Protein AF-A0AAW4JVN7-F1 (afdb_monomer_lite)

Radius of gyration: 22.91 Å; chains: 1; bounding box: 55×54×52 Å

Foldseek 3Di:
DDDDDDPPPPDDDDVPVVVVVVVCVVCDVVQDDDPVQVCQQVCCVVPNDEDPQWGWAADPDVRRHHGIDTDHDDPVSVDPVVVVVVQVVVCVVVVDDDPDDDPDD

Secondary structure (DSSP, 8-state):
--------------TTHHHHHHHHHHHHHHHSPPHHHHHHHHHHHHHS---TT-EEEEEETTTTEEEEEEEPPPTTTT-HHHHHHHHHHHHHHH----S------

Organism: NCBI:txid479978

Structure (mmCIF, N/CA/C/O backbone):
data_AF-A0AAW4JVN7-F1
#
_entry.id   AF-A0AAW4JVN7-F1
#
loop_
_atom_site.group_PDB
_atom_site.id
_atom_site.type_symbol
_atom_site.label_atom_id
_atom_site.label_alt_id
_atom_site.label_comp_id
_atom_site.label_asym_id
_atom_site.label_entity_id
_atom_site.label_seq_id
_atom_site.pdbx_PDB_ins_code
_atom_site.Cartn_x
_atom_site.Cartn_y
_atom_site.Cartn_z
_atom_site.occupancy
_atom_site.B_iso_or_equiv
_atom_site.auth_seq_id
_atom_site.auth_comp_id
_atom_site.auth_asym_id
_atom_site.auth_atom_id
_atom_site.pdbx_PDB_model_num
ATOM 1 N N . MET A 1 1 ? 14.314 40.860 36.698 1.00 42.78 1 MET A N 1
ATOM 2 C CA . MET A 1 1 ? 15.490 40.631 35.830 1.00 42.78 1 MET A CA 1
ATOM 3 C C . MET A 1 1 ? 16.010 39.225 36.070 1.00 42.78 1 MET A C 1
ATOM 5 O O . MET A 1 1 ? 16.514 38.970 37.152 1.00 42.78 1 MET A O 1
ATOM 9 N N . ASN A 1 2 ? 15.834 38.320 35.102 1.00 39.25 2 ASN A N 1
ATOM 10 C CA . ASN A 1 2 ? 16.585 37.064 35.010 1.00 39.25 2 ASN A CA 1
ATOM 11 C C . ASN A 1 2 ? 16.501 36.541 33.555 1.00 39.25 2 ASN A C 1
ATOM 13 O O . ASN A 1 2 ? 15.399 36.217 33.112 1.00 39.25 2 ASN A O 1
ATOM 17 N N . PRO A 1 3 ? 17.593 36.529 32.769 1.00 49.44 3 PRO A N 1
ATOM 18 C CA . PRO A 1 3 ? 17.584 36.024 31.400 1.00 49.44 3 PRO A CA 1
ATOM 19 C C . PRO A 1 3 ? 18.053 34.563 31.373 1.00 49.44 3 PRO A C 1
ATOM 21 O O . PRO A 1 3 ? 19.244 34.274 31.461 1.00 49.44 3 PRO A O 1
ATOM 24 N N . SER A 1 4 ? 17.130 33.612 31.244 1.00 50.56 4 SER A N 1
ATOM 25 C CA . SER A 1 4 ? 17.475 32.209 30.980 1.00 50.56 4 SER A CA 1
ATOM 26 C C . SER A 1 4 ? 16.344 31.492 30.263 1.00 50.56 4 SER A C 1
ATOM 28 O O . SER A 1 4 ? 15.517 30.874 30.908 1.00 50.56 4 SER A O 1
ATOM 30 N N . THR A 1 5 ? 16.342 31.579 28.930 1.00 53.78 5 THR A N 1
ATOM 31 C CA . THR A 1 5 ? 15.935 30.510 27.992 1.00 53.78 5 THR A CA 1
ATOM 32 C C . THR A 1 5 ? 16.235 30.970 26.562 1.00 53.78 5 THR A C 1
ATOM 34 O O . THR A 1 5 ? 15.341 31.312 25.796 1.00 53.78 5 THR A O 1
ATOM 37 N N . ALA A 1 6 ? 17.511 30.990 26.180 1.00 44.22 6 ALA A N 1
ATOM 38 C CA . ALA A 1 6 ? 17.918 31.085 24.778 1.00 44.22 6 ALA A CA 1
ATOM 39 C C . ALA A 1 6 ? 18.701 29.819 24.415 1.00 44.22 6 ALA A C 1
ATOM 41 O O . ALA A 1 6 ? 19.922 29.829 24.282 1.00 44.22 6 ALA A O 1
ATOM 42 N N . ARG A 1 7 ? 17.996 28.688 24.283 1.00 49.41 7 ARG A N 1
ATOM 43 C CA . ARG A 1 7 ? 18.560 27.473 23.681 1.00 49.41 7 ARG A CA 1
ATOM 44 C C . ARG A 1 7 ? 18.499 27.619 22.160 1.00 49.41 7 ARG A C 1
ATOM 46 O O . ARG A 1 7 ? 17.686 26.994 21.492 1.00 49.41 7 ARG A O 1
ATOM 53 N N . ALA A 1 8 ? 19.368 28.462 21.612 1.00 51.88 8 ALA A N 1
ATOM 54 C CA . ALA A 1 8 ? 19.678 28.436 20.191 1.00 51.88 8 ALA A CA 1
ATOM 55 C C . ALA A 1 8 ? 20.610 27.241 19.938 1.00 51.88 8 ALA A C 1
ATOM 57 O O . ALA A 1 8 ? 21.831 27.354 20.042 1.00 51.88 8 ALA A O 1
ATOM 58 N N . SER A 1 9 ? 20.033 26.071 19.654 1.00 50.59 9 SER A N 1
ATOM 59 C CA . SER A 1 9 ? 20.793 24.941 19.119 1.00 50.59 9 SER A CA 1
ATOM 60 C C . SER A 1 9 ? 21.171 25.283 17.677 1.00 50.59 9 SER A C 1
ATOM 62 O O . SER A 1 9 ? 20.400 25.065 16.747 1.00 50.59 9 SER A O 1
ATOM 64 N N . ARG A 1 10 ? 22.338 25.910 17.491 1.00 46.81 10 ARG A N 1
ATOM 65 C CA . ARG A 1 10 ? 22.940 26.053 16.164 1.00 46.81 10 ARG A CA 1
ATOM 66 C C . ARG A 1 10 ? 23.434 24.676 15.743 1.00 46.81 10 ARG A C 1
ATOM 68 O O . ARG A 1 10 ? 24.393 24.139 16.292 1.00 46.81 10 ARG A O 1
ATOM 75 N N . SER A 1 11 ? 22.702 24.105 14.802 1.00 59.16 11 SER A N 1
ATOM 76 C CA . SER A 1 11 ? 22.998 22.882 14.078 1.00 59.16 11 SER A CA 1
ATOM 77 C C . SER A 1 11 ? 24.429 22.879 13.538 1.00 59.16 11 SER A C 1
ATOM 79 O O . SER A 1 11 ? 24.889 23.831 12.912 1.00 59.16 11 SER A O 1
ATOM 81 N N . SER A 1 12 ? 25.117 21.774 13.811 1.00 55.00 12 SER A N 1
ATOM 82 C CA . SER A 1 12 ? 26.493 21.497 13.409 1.00 55.00 12 SER A CA 1
ATOM 83 C C . SER A 1 12 ? 26.683 21.494 11.887 1.00 55.00 12 SER A C 1
ATOM 85 O O . SER A 1 12 ? 25.946 20.832 11.156 1.00 55.00 12 SER A O 1
ATOM 87 N N . CYS A 1 13 ? 27.734 22.163 11.409 1.00 46.12 13 CYS A N 1
ATOM 88 C CA . CYS A 1 13 ? 28.314 21.882 10.099 1.00 46.12 13 CYS A CA 1
ATOM 89 C C . CYS A 1 13 ? 29.011 20.513 10.163 1.00 46.12 13 CYS A C 1
ATOM 91 O O . CYS A 1 13 ? 30.037 20.371 10.824 1.00 46.12 13 CYS A O 1
ATOM 93 N N . ARG A 1 14 ? 28.460 19.498 9.486 1.00 58.62 14 ARG A N 1
ATOM 94 C CA . ARG A 1 14 ? 29.132 18.209 9.243 1.00 58.62 14 ARG A CA 1
ATOM 95 C C . ARG A 1 14 ? 29.627 18.173 7.788 1.00 58.62 14 ARG A C 1
ATOM 97 O O . ARG A 1 14 ? 28.807 17.943 6.902 1.00 58.62 14 ARG A O 1
ATOM 104 N N . PRO A 1 15 ? 30.932 18.365 7.517 1.00 58.25 15 PRO A N 1
ATOM 105 C CA . PRO A 1 15 ? 31.476 18.424 6.153 1.00 58.25 15 PRO A CA 1
ATOM 106 C C . PRO A 1 15 ? 31.398 17.099 5.367 1.00 58.25 15 PRO A C 1
ATOM 108 O O . PRO A 1 15 ? 31.598 17.100 4.159 1.00 58.25 15 PRO A O 1
ATOM 111 N N . GLY A 1 16 ? 31.059 15.976 6.012 1.00 59.09 16 GLY A N 1
ATOM 112 C CA . GLY A 1 16 ? 30.999 14.654 5.370 1.00 59.09 16 GLY A CA 1
ATOM 113 C C . GLY A 1 16 ? 29.719 14.328 4.586 1.00 59.09 16 GLY A C 1
ATOM 114 O O . GLY A 1 16 ? 29.680 13.300 3.920 1.00 59.09 16 GLY A O 1
ATOM 115 N N . LYS A 1 17 ? 28.667 15.158 4.652 1.00 61.81 17 LYS A N 1
ATOM 116 C CA . LYS A 1 17 ? 27.376 14.859 3.996 1.00 61.81 17 LYS A CA 1
ATOM 117 C C . LYS A 1 17 ? 27.308 15.324 2.543 1.00 61.81 17 LYS A C 1
ATOM 119 O O . LYS A 1 17 ? 26.668 14.659 1.751 1.00 61.81 17 LYS A O 1
ATOM 124 N N . TYR A 1 18 ? 28.053 16.360 2.161 1.00 68.06 18 TYR A N 1
ATOM 125 C CA . TYR A 1 18 ? 27.983 16.934 0.811 1.00 68.06 18 TYR A CA 1
ATOM 126 C C . TYR A 1 18 ? 28.399 15.964 -0.301 1.00 68.06 18 TYR A C 1
ATOM 128 O O . TYR A 1 18 ? 27.826 15.995 -1.383 1.00 68.06 18 TYR A O 1
ATOM 136 N N . LEU A 1 19 ? 29.371 15.084 -0.041 1.00 71.19 19 LEU A N 1
ATOM 137 C CA . LEU A 1 19 ? 29.789 14.067 -1.009 1.00 71.19 19 LEU A CA 1
ATOM 138 C C . LEU A 1 19 ? 28.732 12.965 -1.164 1.00 71.19 19 LEU A C 1
ATOM 140 O O . LEU A 1 19 ? 28.455 12.529 -2.278 1.00 71.19 19 LEU A O 1
ATOM 144 N N . LEU A 1 20 ? 28.120 12.543 -0.055 1.00 76.38 20 LEU A N 1
ATOM 145 C CA . LEU A 1 20 ? 27.006 11.594 -0.068 1.00 76.38 20 LEU A CA 1
ATOM 146 C C . LEU A 1 20 ? 25.765 12.210 -0.729 1.00 76.38 20 LEU A C 1
ATOM 148 O O . LEU A 1 20 ? 25.116 11.544 -1.527 1.00 76.38 20 LEU A O 1
ATOM 152 N N . ASP A 1 21 ? 25.490 13.488 -0.466 1.00 72.12 21 ASP A N 1
ATOM 153 C CA . ASP A 1 21 ? 24.396 14.251 -1.071 1.00 72.12 21 ASP A CA 1
ATOM 154 C C . ASP A 1 21 ? 24.625 14.434 -2.582 1.00 72.12 21 ASP A C 1
ATOM 156 O O . ASP A 1 21 ? 23.693 14.277 -3.366 1.00 72.12 21 ASP A O 1
ATOM 160 N N . ALA A 1 22 ? 25.863 14.684 -3.023 1.00 72.56 22 ALA A N 1
ATOM 161 C CA . ALA A 1 22 ? 26.215 14.778 -4.442 1.00 72.56 22 ALA A CA 1
ATOM 162 C C . ALA A 1 22 ? 26.106 13.424 -5.166 1.00 72.56 22 ALA A C 1
ATOM 164 O O . ALA A 1 22 ? 25.588 13.357 -6.282 1.00 72.56 22 ALA A O 1
ATOM 165 N N . LEU A 1 23 ? 26.541 12.334 -4.524 1.00 73.31 23 LEU A N 1
ATOM 166 C CA . LEU A 1 23 ? 26.363 10.974 -5.042 1.00 73.31 23 LEU A CA 1
ATOM 167 C C . LEU A 1 23 ? 24.879 10.602 -5.140 1.00 73.31 23 LEU A C 1
ATOM 169 O O . LEU A 1 23 ? 24.448 10.062 -6.158 1.00 73.31 23 LEU A O 1
ATOM 173 N N . ALA A 1 24 ? 24.084 10.937 -4.122 1.00 66.69 24 ALA A N 1
ATOM 174 C CA . ALA A 1 24 ? 22.640 10.737 -4.134 1.00 66.69 24 ALA A CA 1
ATOM 175 C C . ALA A 1 24 ? 21.964 11.571 -5.234 1.00 66.69 24 ALA A C 1
ATOM 177 O O . ALA A 1 24 ? 21.141 11.044 -5.983 1.00 66.69 24 ALA A O 1
ATOM 178 N N . ALA A 1 25 ? 22.347 12.840 -5.395 1.00 65.81 25 ALA A N 1
ATOM 179 C CA . ALA A 1 25 ? 21.812 13.725 -6.427 1.00 65.81 25 ALA A CA 1
ATOM 180 C C . ALA A 1 25 ? 22.097 13.210 -7.846 1.00 65.81 25 ALA A C 1
ATOM 182 O O . ALA A 1 25 ? 21.232 13.307 -8.712 1.00 65.81 25 ALA A O 1
ATOM 183 N N . PHE A 1 26 ? 23.265 12.603 -8.077 1.00 67.31 26 PHE A N 1
ATOM 184 C CA . PHE A 1 26 ? 23.602 12.001 -9.369 1.00 67.31 26 PHE A CA 1
ATOM 185 C C . PHE A 1 26 ? 22.911 10.645 -9.595 1.00 67.31 26 PHE A C 1
ATOM 187 O O . PHE A 1 26 ? 22.520 10.317 -10.714 1.00 67.31 26 PHE A O 1
ATOM 194 N N . ALA A 1 27 ? 22.703 9.863 -8.532 1.00 62.72 27 ALA A N 1
ATOM 195 C CA . ALA A 1 27 ? 21.996 8.586 -8.603 1.00 62.72 27 ALA A CA 1
ATOM 196 C C . ALA A 1 27 ? 20.473 8.748 -8.776 1.00 62.72 27 ALA A C 1
ATOM 198 O O . ALA A 1 27 ? 19.831 7.886 -9.372 1.00 62.72 27 ALA A O 1
ATOM 199 N N . THR A 1 28 ? 19.895 9.852 -8.293 1.00 63.44 28 THR A N 1
ATOM 200 C CA . THR A 1 28 ? 18.445 10.113 -8.297 1.00 63.44 28 THR A CA 1
ATOM 201 C C . THR A 1 28 ? 17.819 10.110 -9.694 1.00 63.44 28 THR A C 1
ATOM 203 O O . THR A 1 28 ? 16.884 9.350 -9.878 1.00 63.44 28 THR A O 1
ATOM 206 N N . PRO A 1 29 ? 18.287 10.859 -10.709 1.00 61.12 29 PRO A N 1
ATOM 207 C CA . PRO A 1 29 ? 17.664 10.848 -12.040 1.00 61.12 29 PRO A CA 1
ATOM 208 C C . PRO A 1 29 ? 17.849 9.523 -12.786 1.00 61.12 29 PRO A C 1
ATOM 210 O O . PRO A 1 29 ? 17.092 9.215 -13.701 1.00 61.12 29 PRO A O 1
ATOM 213 N N . VAL A 1 30 ? 18.846 8.723 -12.400 1.00 61.47 30 VAL A N 1
ATOM 214 C CA . VAL A 1 30 ? 18.960 7.354 -12.893 1.00 61.47 30 VAL A CA 1
ATOM 215 C C . VAL A 1 30 ? 17.894 6.510 -12.197 1.00 61.47 30 VAL A C 1
ATOM 217 O O . VAL A 1 30 ? 17.076 5.897 -12.863 1.00 61.47 30 VAL A O 1
ATOM 220 N N . LEU A 1 31 ? 17.840 6.484 -10.870 1.00 58.22 31 LEU A N 1
ATOM 221 C CA . LEU A 1 31 ? 16.978 5.569 -10.114 1.00 58.22 31 LEU A CA 1
ATOM 222 C C . LEU A 1 31 ? 15.491 5.963 -10.080 1.00 58.22 31 LEU A C 1
ATOM 224 O O . LEU A 1 31 ? 14.643 5.076 -10.019 1.00 58.22 31 LEU A O 1
ATOM 228 N N . ALA A 1 32 ? 15.179 7.255 -10.123 1.00 63.00 32 ALA A N 1
ATOM 229 C CA . ALA A 1 32 ? 13.833 7.799 -10.018 1.00 63.00 32 ALA A CA 1
ATOM 230 C C . ALA A 1 32 ? 13.141 7.850 -11.382 1.00 63.00 32 ALA A C 1
ATOM 232 O O . ALA A 1 32 ? 13.741 8.177 -12.406 1.00 63.00 32 ALA A O 1
ATOM 233 N N . HIS A 1 33 ? 11.845 7.551 -11.382 1.00 65.12 33 HIS A N 1
ATOM 234 C CA . HIS A 1 33 ? 10.991 7.784 -12.539 1.00 65.12 33 HIS A CA 1
ATOM 235 C C . HIS A 1 33 ? 10.718 9.285 -12.679 1.00 65.12 33 HIS A C 1
ATOM 237 O O . HIS A 1 33 ? 10.558 9.983 -11.676 1.00 65.12 33 HIS A O 1
ATOM 243 N N . GLY A 1 34 ? 10.616 9.778 -13.916 1.00 73.81 34 GLY A N 1
ATOM 244 C CA . GLY A 1 34 ? 9.964 11.065 -14.170 1.00 73.81 34 GLY A CA 1
ATOM 245 C C . GLY A 1 34 ? 8.509 11.048 -13.671 1.00 73.81 34 GLY A C 1
ATOM 246 O O . GLY A 1 34 ? 7.967 9.966 -13.410 1.00 73.81 34 GLY A O 1
ATOM 247 N N . PRO A 1 35 ? 7.858 12.214 -13.533 1.00 74.62 35 PRO A N 1
ATOM 248 C CA . PRO A 1 35 ? 6.495 12.305 -13.008 1.00 74.62 35 PRO A CA 1
ATOM 249 C C . PRO A 1 35 ? 5.501 11.409 -13.764 1.00 74.62 35 PRO A C 1
ATOM 251 O O . PRO A 1 35 ? 4.641 10.790 -13.142 1.00 74.62 35 PRO A O 1
ATOM 254 N N . GLU A 1 36 ? 5.667 11.247 -15.077 1.00 78.31 36 GLU A N 1
ATOM 255 C CA . GLU A 1 36 ? 4.843 10.364 -15.903 1.00 78.31 36 GLU A CA 1
ATOM 256 C C . GLU A 1 36 ? 5.041 8.894 -15.518 1.00 78.31 36 GLU A C 1
ATOM 258 O O . GLU A 1 36 ? 4.069 8.177 -15.299 1.00 78.31 36 GLU A O 1
ATOM 263 N N . GLY A 1 37 ? 6.293 8.446 -15.374 1.00 79.06 37 GLY A N 1
ATOM 264 C CA . GLY A 1 37 ? 6.611 7.068 -14.991 1.00 79.06 37 GLY A CA 1
ATOM 265 C C . GLY A 1 37 ? 6.173 6.730 -13.563 1.00 79.06 37 GLY A C 1
ATOM 266 O O . GLY A 1 37 ? 5.709 5.620 -13.311 1.00 79.06 37 GLY A O 1
ATOM 267 N N . GLY A 1 38 ? 6.254 7.700 -12.646 1.00 80.25 38 GLY A N 1
ATOM 268 C CA . GLY A 1 38 ? 5.767 7.560 -11.273 1.00 80.25 38 GLY A CA 1
ATOM 269 C C . GLY A 1 38 ? 4.239 7.498 -11.165 1.00 80.25 38 GLY A C 1
ATOM 270 O O . GLY A 1 38 ? 3.724 6.872 -10.242 1.00 80.25 38 GLY A O 1
ATOM 271 N N . ALA A 1 39 ? 3.509 8.097 -12.110 1.00 87.94 39 ALA A N 1
ATOM 272 C CA . ALA A 1 39 ? 2.046 8.087 -12.124 1.00 87.94 39 ALA A CA 1
ATOM 273 C C . ALA A 1 39 ? 1.441 6.779 -12.668 1.00 87.94 39 ALA A C 1
ATOM 275 O O . ALA A 1 39 ? 0.290 6.465 -12.358 1.00 87.94 39 ALA A O 1
ATOM 276 N N . LEU A 1 40 ? 2.192 6.001 -13.460 1.00 89.88 40 LEU A N 1
ATOM 277 C CA . LEU A 1 40 ? 1.672 4.798 -14.125 1.00 89.88 40 LEU A CA 1
ATOM 278 C C . LEU A 1 40 ? 1.093 3.742 -13.164 1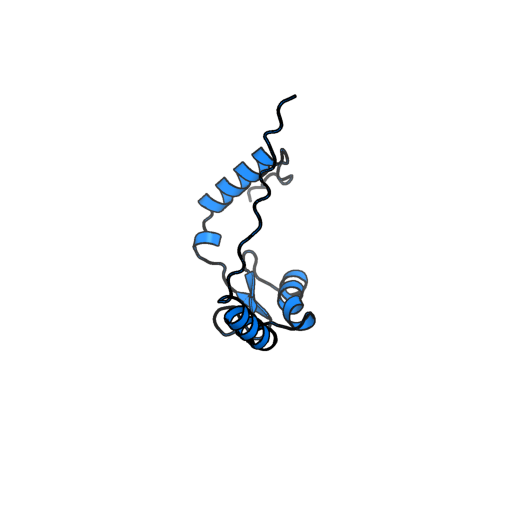.00 89.88 40 LEU A C 1
ATOM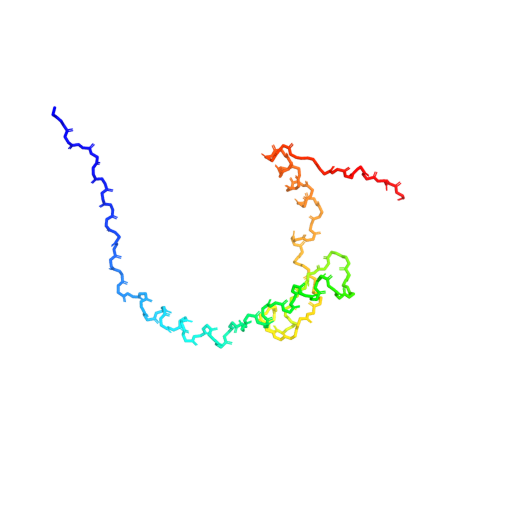 280 O O . LEU A 1 40 ? 0.004 3.250 -13.458 1.00 89.88 40 LEU A O 1
ATOM 284 N N . PRO A 1 41 ? 1.729 3.384 -12.027 1.00 88.69 41 PRO A N 1
ATOM 285 C CA . PRO A 1 41 ? 1.149 2.415 -11.093 1.00 88.69 41 PRO A CA 1
ATOM 286 C C . PRO A 1 41 ? -0.178 2.886 -10.492 1.00 88.69 41 PRO A C 1
ATOM 288 O O . PRO A 1 41 ? -1.109 2.095 -10.372 1.00 88.69 41 PRO A O 1
ATOM 291 N N . THR A 1 42 ? -0.298 4.179 -10.183 1.00 90.56 42 THR A N 1
ATOM 292 C CA . THR A 1 42 ? -1.543 4.771 -9.675 1.00 90.56 42 THR A CA 1
ATOM 293 C C . THR A 1 42 ? -2.645 4.734 -10.730 1.00 90.56 42 THR A C 1
ATOM 295 O O . THR A 1 42 ? -3.773 4.356 -10.424 1.00 90.56 42 THR A O 1
ATOM 298 N N . LEU A 1 43 ? -2.326 5.080 -11.983 1.00 91.38 43 LEU A N 1
ATOM 299 C CA . LEU A 1 43 ? -3.280 4.986 -13.091 1.00 91.38 43 LEU A CA 1
ATOM 300 C C . LEU A 1 43 ? -3.721 3.539 -13.331 1.00 91.38 43 LEU A C 1
ATOM 302 O O . LEU A 1 43 ? -4.910 3.297 -13.535 1.00 91.38 43 LEU A O 1
ATOM 306 N N . LEU A 1 44 ? -2.793 2.582 -13.252 1.00 91.44 44 LEU A N 1
ATOM 307 C CA . LEU A 1 44 ? -3.106 1.160 -13.355 1.00 91.44 44 LEU A CA 1
ATOM 308 C C . LEU A 1 44 ? -4.052 0.712 -12.232 1.00 91.44 44 LEU A C 1
ATOM 310 O O . LEU A 1 44 ? -5.044 0.060 -12.523 1.00 91.44 44 LEU A O 1
ATOM 314 N N . ALA A 1 45 ? -3.793 1.092 -10.978 1.00 91.56 45 ALA A N 1
ATOM 315 C CA . ALA A 1 45 ? -4.667 0.751 -9.853 1.00 91.56 45 ALA A CA 1
ATOM 316 C C . ALA A 1 45 ? -6.069 1.374 -9.965 1.00 91.56 45 ALA A C 1
ATOM 318 O O . ALA A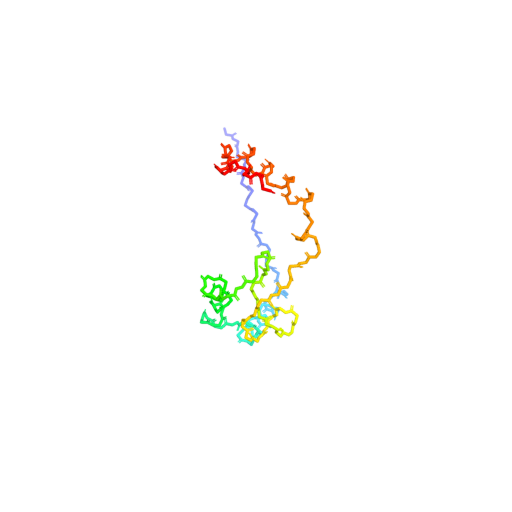 1 45 ? -7.043 0.782 -9.513 1.00 91.56 45 ALA A O 1
ATOM 319 N N . ALA A 1 46 ? -6.173 2.573 -10.544 1.00 93.25 46 ALA A N 1
ATOM 320 C CA . ALA A 1 46 ? -7.437 3.297 -10.651 1.00 93.25 46 ALA A CA 1
ATOM 321 C C . ALA A 1 46 ? -8.293 2.878 -11.858 1.00 93.25 46 ALA A C 1
ATOM 323 O O . ALA A 1 46 ? -9.512 3.022 -11.811 1.00 93.25 46 ALA A O 1
ATOM 324 N N . THR A 1 47 ? -7.667 2.434 -12.953 1.00 94.56 47 THR A N 1
ATOM 325 C CA . THR A 1 47 ? -8.353 2.226 -14.246 1.00 94.56 47 THR A CA 1
ATOM 326 C C . THR A 1 47 ? -8.188 0.829 -14.830 1.00 94.56 47 THR A C 1
ATOM 328 O O . THR A 1 47 ? -8.963 0.441 -15.702 1.00 94.56 47 THR A O 1
ATOM 331 N N . GLY A 1 48 ? -7.170 0.090 -14.394 1.00 87.69 48 GLY A N 1
ATOM 332 C CA . GLY A 1 48 ? -6.888 -1.250 -14.879 1.00 87.69 48 GLY A CA 1
ATOM 333 C C . GLY A 1 48 ? -7.757 -2.303 -14.207 1.00 87.69 48 GLY A C 1
ATOM 334 O O . GLY A 1 48 ? -8.295 -2.100 -13.121 1.00 87.69 48 GLY A O 1
ATOM 335 N N . ASP A 1 49 ? -7.840 -3.462 -14.852 1.00 88.75 49 ASP A N 1
ATOM 336 C CA . ASP A 1 49 ? -8.386 -4.667 -14.238 1.00 88.75 49 ASP A CA 1
ATOM 337 C C . ASP A 1 49 ? -7.327 -5.271 -13.306 1.00 88.75 49 ASP A C 1
ATOM 339 O O . ASP A 1 49 ? -6.333 -5.853 -13.753 1.00 88.75 49 ASP A O 1
ATOM 343 N N . VAL A 1 50 ? -7.484 -5.021 -12.006 1.00 89.19 50 VAL A N 1
ATOM 344 C CA . VAL A 1 50 ? -6.504 -5.348 -10.969 1.00 89.19 50 VAL A CA 1
ATOM 345 C C . VAL A 1 50 ? -7.193 -6.161 -9.867 1.00 89.19 50 VAL A C 1
ATOM 347 O O . VAL A 1 50 ? -8.220 -5.721 -9.347 1.00 89.19 50 VAL A O 1
ATOM 350 N N . PRO A 1 51 ? -6.645 -7.328 -9.470 1.00 89.50 51 PRO A N 1
ATOM 351 C CA . PRO A 1 51 ? -7.238 -8.147 -8.418 1.00 89.50 51 PRO A CA 1
ATOM 352 C C . PRO A 1 51 ? -7.403 -7.386 -7.099 1.00 89.50 51 PRO A C 1
ATOM 354 O O . PRO A 1 51 ? -6.504 -6.655 -6.667 1.00 89.50 51 PRO A O 1
ATOM 357 N N . ALA A 1 52 ? -8.531 -7.600 -6.420 1.00 86.31 52 ALA A N 1
ATOM 358 C CA . ALA A 1 52 ? -8.768 -7.036 -5.096 1.00 86.31 52 ALA A CA 1
ATOM 359 C C . ALA A 1 52 ? -7.682 -7.489 -4.103 1.00 86.31 52 ALA A C 1
ATOM 361 O O . ALA A 1 52 ? -7.260 -8.643 -4.111 1.00 86.31 52 ALA A O 1
ATOM 362 N N . GLY A 1 53 ? -7.226 -6.569 -3.251 1.00 87.38 53 GLY A N 1
ATOM 363 C CA . GLY A 1 53 ? -6.160 -6.837 -2.279 1.00 87.38 53 GLY A CA 1
ATOM 364 C C . GLY A 1 53 ? -4.742 -6.862 -2.862 1.00 87.38 53 GLY A C 1
ATOM 365 O O . GLY A 1 53 ? -3.791 -7.061 -2.113 1.00 87.38 53 GLY A O 1
ATOM 366 N N . SER A 1 54 ? -4.567 -6.633 -4.166 1.00 90.25 54 SER A N 1
ATOM 367 C CA . SER A 1 54 ? -3.235 -6.505 -4.767 1.00 90.25 54 SER A CA 1
ATOM 368 C C . SER A 1 54 ? -2.686 -5.073 -4.688 1.00 90.25 54 SER A C 1
ATOM 370 O O . SER A 1 54 ? -3.414 -4.109 -4.443 1.00 90.25 54 SER A O 1
ATOM 372 N N . LEU A 1 55 ? -1.377 -4.934 -4.900 1.00 88.62 55 LEU A N 1
ATOM 373 C CA . LEU A 1 55 ? -0.667 -3.658 -4.944 1.00 88.62 55 LEU A CA 1
ATOM 374 C C . LEU A 1 55 ? -0.141 -3.401 -6.360 1.00 88.62 55 LEU A C 1
ATOM 376 O O . LEU A 1 55 ? 0.556 -4.241 -6.925 1.00 88.62 55 LEU A O 1
ATOM 380 N N . ALA A 1 56 ? -0.408 -2.227 -6.932 1.00 90.25 56 ALA A N 1
ATOM 381 C CA . ALA A 1 56 ? 0.182 -1.839 -8.212 1.00 90.25 56 ALA A CA 1
ATOM 382 C C . ALA A 1 56 ? 1.575 -1.228 -8.006 1.00 90.25 56 ALA A C 1
ATOM 384 O O . ALA A 1 56 ? 1.741 -0.260 -7.263 1.00 90.25 56 ALA A O 1
ATOM 385 N N . GLY A 1 57 ? 2.575 -1.771 -8.693 1.00 85.50 57 GLY A N 1
ATOM 386 C CA . GLY A 1 57 ? 3.961 -1.339 -8.570 1.00 85.50 57 GLY A CA 1
ATOM 387 C C . GLY A 1 57 ? 4.775 -1.637 -9.825 1.00 85.50 57 GLY A C 1
ATOM 388 O O . GLY A 1 57 ? 4.301 -2.298 -10.751 1.00 85.50 57 GLY A O 1
ATOM 389 N N . PRO A 1 58 ? 6.005 -1.124 -9.910 1.00 78.69 58 PRO A N 1
ATOM 390 C CA . PRO A 1 58 ? 6.853 -1.383 -11.058 1.00 78.69 58 PRO A CA 1
ATOM 391 C C . PRO A 1 58 ? 7.380 -2.832 -11.011 1.00 78.69 58 PRO A C 1
ATOM 393 O O . PRO A 1 58 ? 7.863 -3.317 -9.992 1.00 78.69 58 PRO A O 1
ATOM 396 N N . SER A 1 59 ? 7.270 -3.549 -12.127 1.00 76.19 59 SER A N 1
ATOM 397 C CA . SER A 1 59 ? 7.422 -5.015 -12.175 1.00 76.19 59 SER A CA 1
ATOM 398 C C . SER A 1 59 ? 8.868 -5.541 -12.064 1.00 76.19 59 SER A C 1
ATOM 400 O O . SER A 1 59 ? 9.091 -6.718 -11.791 1.00 76.19 59 SER A O 1
ATOM 402 N N . ARG A 1 60 ? 9.888 -4.703 -12.280 1.00 65.56 60 ARG A N 1
ATOM 403 C CA . ARG A 1 60 ? 11.308 -5.104 -12.353 1.00 65.56 60 ARG A CA 1
ATOM 404 C C . ARG A 1 60 ? 12.116 -4.620 -11.146 1.00 65.56 60 ARG A C 1
ATOM 406 O O . ARG A 1 60 ? 11.774 -3.651 -10.471 1.00 65.56 60 ARG A O 1
ATOM 413 N N . PHE A 1 61 ? 13.254 -5.282 -10.917 1.00 63.62 61 PHE A N 1
ATOM 414 C CA . PHE A 1 61 ? 14.209 -4.967 -9.843 1.00 63.62 61 PHE A CA 1
ATOM 415 C C . PHE A 1 61 ? 13.573 -4.921 -8.442 1.00 63.62 61 PHE A C 1
ATOM 417 O O . PHE A 1 61 ? 13.870 -4.024 -7.663 1.00 63.62 61 PHE A O 1
ATOM 424 N N . GLY A 1 62 ? 12.679 -5.865 -8.127 1.00 61.94 62 GLY A N 1
ATOM 425 C CA . GLY A 1 62 ? 12.073 -5.964 -6.794 1.00 61.94 62 GLY A CA 1
ATOM 426 C C . GLY A 1 62 ? 11.155 -4.793 -6.429 1.00 61.94 62 GLY A C 1
ATOM 427 O O . GLY A 1 62 ? 11.165 -4.361 -5.283 1.00 61.94 62 GLY A O 1
ATOM 428 N N . GLY A 1 63 ? 10.399 -4.247 -7.389 1.00 63.09 63 GLY A N 1
ATOM 429 C CA . GLY A 1 63 ? 9.488 -3.127 -7.122 1.00 63.09 63 GLY A CA 1
ATOM 430 C C . GLY A 1 63 ? 10.116 -1.744 -7.298 1.00 63.09 63 GLY A C 1
ATOM 431 O O . GLY A 1 63 ? 9.532 -0.753 -6.868 1.00 63.09 63 GLY A O 1
ATOM 432 N N . VAL A 1 64 ? 11.288 -1.646 -7.935 1.00 61.56 64 VAL A N 1
ATOM 433 C CA . VAL A 1 64 ? 12.003 -0.368 -8.106 1.00 61.56 64 VAL A CA 1
ATOM 434 C C . VAL A 1 64 ? 11.798 0.229 -9.505 1.00 61.56 64 VAL A C 1
ATOM 436 O O . VAL A 1 64 ? 11.719 1.448 -9.658 1.00 61.56 64 VAL A O 1
ATOM 439 N N . ARG A 1 65 ? 11.694 -0.591 -10.560 1.00 63.69 65 ARG A N 1
ATOM 440 C CA . ARG A 1 65 ? 11.718 -0.121 -11.963 1.00 63.69 65 ARG A CA 1
ATOM 441 C C . ARG A 1 65 ? 10.884 -0.986 -12.906 1.00 63.69 65 ARG A C 1
ATOM 443 O O . ARG A 1 65 ? 10.443 -2.059 -12.539 1.00 63.69 65 ARG A O 1
ATOM 450 N N . GLY A 1 66 ? 10.699 -0.549 -14.151 1.00 71.38 66 GLY A N 1
ATOM 451 C CA . GLY A 1 66 ? 9.930 -1.288 -15.159 1.00 71.38 66 GLY A CA 1
ATOM 452 C C . GLY A 1 66 ? 8.457 -0.869 -15.242 1.00 71.38 66 GLY A C 1
ATOM 453 O O . GLY A 1 66 ? 8.058 0.068 -14.555 1.00 71.38 66 GLY A O 1
ATOM 454 N N . PRO A 1 67 ? 7.671 -1.518 -16.120 1.00 76.94 67 PRO A N 1
ATOM 455 C CA . PRO A 1 67 ? 6.271 -1.162 -16.337 1.00 76.94 67 PRO A CA 1
ATOM 456 C C . PRO A 1 67 ? 5.438 -1.391 -15.073 1.00 76.94 67 PRO A C 1
ATOM 458 O O . PRO A 1 67 ? 5.767 -2.263 -14.263 1.00 76.94 67 PRO A O 1
ATOM 461 N N . ALA A 1 68 ? 4.361 -0.619 -14.929 1.00 83.38 68 ALA A N 1
ATOM 462 C CA . ALA A 1 68 ? 3.373 -0.830 -13.880 1.00 83.38 68 ALA A CA 1
ATOM 463 C C . ALA A 1 68 ? 2.702 -2.201 -14.051 1.00 83.38 68 ALA A C 1
ATOM 465 O O . ALA A 1 68 ? 2.282 -2.552 -15.154 1.00 83.38 68 ALA A O 1
ATOM 466 N N . ALA A 1 69 ? 2.606 -2.960 -12.965 1.00 85.56 69 ALA A N 1
ATOM 467 C CA . ALA A 1 69 ? 1.934 -4.251 -12.909 1.00 85.56 69 ALA A CA 1
ATOM 468 C C . ALA A 1 69 ? 1.295 -4.459 -11.529 1.00 85.56 69 ALA A C 1
ATOM 470 O O . ALA A 1 69 ? 1.704 -3.838 -10.546 1.00 85.56 69 ALA A O 1
ATOM 471 N N . ALA A 1 70 ? 0.313 -5.356 -11.453 1.00 86.81 70 ALA A N 1
ATOM 472 C CA . ALA A 1 70 ? -0.191 -5.844 -10.177 1.00 86.81 70 ALA A CA 1
ATOM 473 C C . ALA A 1 70 ? 0.853 -6.760 -9.516 1.00 86.81 70 ALA A C 1
ATOM 475 O O . ALA A 1 70 ? 1.500 -7.573 -10.178 1.00 86.81 70 ALA A O 1
ATOM 476 N N . THR A 1 71 ? 1.022 -6.608 -8.209 1.00 84.94 71 THR A N 1
ATOM 477 C CA . THR A 1 71 ? 1.976 -7.339 -7.372 1.00 84.94 71 THR A CA 1
ATOM 478 C C . THR A 1 71 ? 1.316 -7.721 -6.054 1.00 84.94 71 THR A C 1
ATOM 480 O O . THR A 1 71 ? 0.360 -7.077 -5.619 1.00 84.94 71 THR A O 1
ATOM 483 N N . GLU A 1 72 ? 1.810 -8.775 -5.411 1.00 85.25 72 GLU A N 1
ATOM 484 C CA . GLU A 1 72 ? 1.329 -9.142 -4.082 1.00 85.25 72 GLU A CA 1
ATOM 485 C C . GLU A 1 72 ? 1.963 -8.246 -3.007 1.00 85.25 72 GLU A C 1
ATOM 487 O O . GLU A 1 72 ? 3.181 -8.026 -3.026 1.00 85.25 72 GLU A O 1
ATOM 492 N N . PRO A 1 73 ? 1.166 -7.736 -2.050 1.00 85.12 73 PRO A N 1
ATOM 493 C CA . PRO A 1 73 ? 1.700 -7.101 -0.855 1.00 85.12 73 PRO A CA 1
ATOM 494 C C . PRO A 1 73 ? 2.566 -8.067 -0.036 1.00 85.12 73 PRO A C 1
ATOM 496 O O . PRO A 1 73 ? 2.499 -9.289 -0.178 1.00 85.12 73 PRO A O 1
ATOM 499 N N . SER A 1 74 ? 3.372 -7.520 0.874 1.00 86.75 74 SER A N 1
ATOM 500 C CA . SER A 1 74 ? 4.154 -8.344 1.797 1.00 86.75 74 SER A CA 1
ATOM 501 C C . SER A 1 74 ? 3.249 -9.193 2.700 1.00 86.75 74 SER A C 1
ATOM 503 O O . SER A 1 74 ? 2.120 -8.813 3.005 1.00 86.75 74 SER A O 1
ATOM 505 N N . ALA A 1 75 ? 3.769 -10.316 3.206 1.00 87.56 75 ALA A N 1
ATOM 506 C CA . ALA A 1 75 ? 3.010 -11.199 4.096 1.00 87.56 75 ALA A CA 1
ATOM 507 C C . ALA A 1 75 ? 2.447 -10.470 5.332 1.00 87.56 75 ALA A C 1
ATOM 509 O O . ALA A 1 75 ? 1.320 -10.728 5.730 1.00 87.56 75 ALA A O 1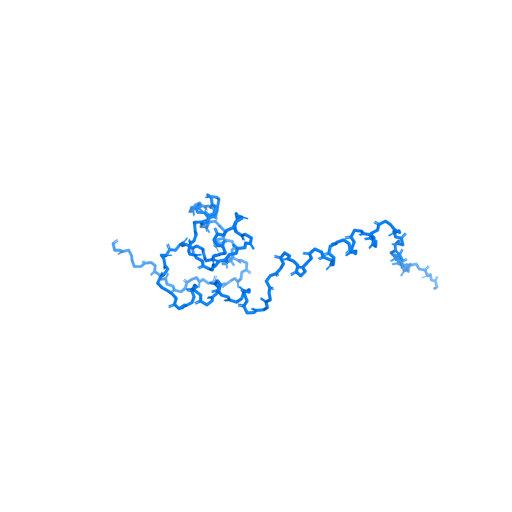
ATOM 510 N N . GLY A 1 76 ? 3.199 -9.518 5.899 1.00 88.75 76 GLY A N 1
ATOM 511 C CA . GLY A 1 76 ? 2.727 -8.708 7.027 1.00 88.75 76 GLY A CA 1
ATOM 512 C C . GLY A 1 76 ? 1.638 -7.699 6.649 1.00 88.75 76 GLY A C 1
ATOM 513 O O . GLY A 1 76 ? 0.786 -7.394 7.474 1.00 88.75 76 GLY A O 1
ATOM 514 N N . ALA A 1 77 ? 1.633 -7.200 5.408 1.00 85.94 77 ALA A N 1
ATOM 515 C CA . ALA A 1 77 ? 0.545 -6.359 4.908 1.00 85.94 77 ALA A CA 1
ATOM 516 C C . ALA A 1 77 ? -0.744 -7.165 4.658 1.00 85.94 77 ALA A C 1
ATOM 518 O O . ALA A 1 77 ? -1.830 -6.598 4.716 1.00 85.94 77 ALA A O 1
ATOM 519 N N . ASN A 1 78 ? -0.617 -8.475 4.425 1.00 90.25 78 ASN A N 1
ATOM 520 C CA . ASN A 1 78 ? -1.729 -9.401 4.210 1.00 90.25 78 ASN A CA 1
ATOM 521 C C . ASN A 1 78 ? -2.198 -10.120 5.492 1.00 90.25 78 ASN A C 1
ATOM 523 O O . ASN A 1 78 ? -3.017 -11.031 5.398 1.00 90.25 78 ASN A O 1
ATOM 527 N N . ASP A 1 79 ? -1.705 -9.745 6.679 1.00 94.75 79 ASP A N 1
ATOM 528 C CA . ASP A 1 79 ? -2.163 -10.328 7.945 1.00 94.75 79 ASP A CA 1
ATOM 529 C C . ASP A 1 79 ? -3.518 -9.722 8.381 1.00 94.75 79 ASP A C 1
ATOM 531 O O . ASP A 1 79 ? -3.566 -8.542 8.763 1.00 94.75 79 ASP A O 1
ATOM 535 N N . PRO A 1 80 ? -4.621 -10.498 8.362 1.00 93.38 80 PRO A N 1
ATOM 536 C CA . PRO A 1 80 ? -5.951 -9.987 8.684 1.00 93.38 80 PRO A CA 1
ATOM 537 C C . PRO A 1 80 ? -6.084 -9.554 10.149 1.00 93.38 80 PRO A C 1
ATOM 539 O O . PRO A 1 80 ? -6.813 -8.601 10.433 1.00 93.38 80 PRO A O 1
ATOM 542 N N . ASP A 1 81 ? -5.364 -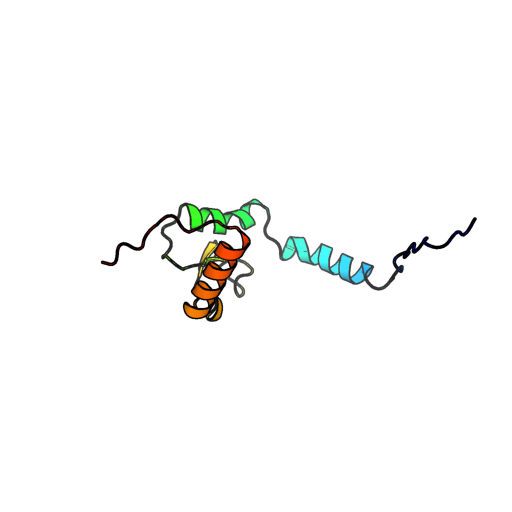10.197 11.074 1.00 95.44 81 ASP A N 1
ATOM 543 C CA . ASP A 1 81 ? -5.439 -9.868 12.499 1.00 95.44 81 ASP A CA 1
ATOM 544 C C . ASP A 1 81 ? -4.800 -8.503 12.769 1.00 95.44 81 ASP A C 1
ATOM 546 O O . ASP A 1 81 ? -5.370 -7.655 13.467 1.00 95.44 81 ASP A O 1
ATOM 550 N N . THR A 1 82 ? -3.626 -8.260 12.180 1.00 96.25 82 THR A N 1
ATOM 551 C CA . THR A 1 82 ? -2.956 -6.957 12.250 1.00 96.25 82 THR A CA 1
ATOM 552 C C . THR A 1 82 ? -3.788 -5.871 11.570 1.00 96.25 82 THR A C 1
ATOM 554 O O . THR A 1 82 ? -3.965 -4.795 12.148 1.00 96.25 82 THR A O 1
ATOM 557 N N . ALA A 1 83 ? -4.352 -6.147 10.389 1.00 94.50 83 ALA A N 1
ATOM 558 C CA . ALA A 1 83 ? -5.197 -5.196 9.669 1.00 94.50 83 ALA A CA 1
ATOM 559 C C . ALA A 1 83 ? -6.444 -4.795 10.480 1.00 94.50 83 ALA A C 1
ATOM 561 O O . ALA A 1 83 ? -6.733 -3.604 10.619 1.00 94.50 83 ALA A O 1
ATOM 562 N N . GLY A 1 84 ? -7.140 -5.766 11.082 1.00 95.12 84 GLY A N 1
ATOM 563 C CA . GLY A 1 84 ? -8.320 -5.514 11.911 1.00 95.12 84 GLY A CA 1
ATOM 564 C C . GLY A 1 84 ? -8.010 -4.669 13.148 1.00 95.12 84 GLY A C 1
ATOM 565 O O . GLY A 1 84 ? -8.707 -3.692 13.428 1.00 95.12 84 GLY A O 1
ATOM 566 N N . ARG A 1 85 ? -6.916 -4.981 13.857 1.00 97.00 85 ARG A N 1
ATOM 567 C CA . ARG A 1 85 ? -6.465 -4.195 15.021 1.00 97.00 85 ARG A CA 1
ATOM 568 C C . ARG A 1 85 ? -6.094 -2.765 14.638 1.00 97.00 85 ARG A C 1
ATOM 570 O O . ARG A 1 85 ? -6.478 -1.825 15.332 1.00 97.00 85 ARG A O 1
ATOM 577 N N . LEU A 1 86 ? -5.364 -2.592 13.534 1.00 96.50 86 LEU A N 1
ATOM 578 C CA . LEU A 1 86 ? -4.983 -1.271 13.034 1.00 96.50 86 LEU A CA 1
ATOM 579 C C . LEU A 1 86 ? -6.215 -0.439 12.663 1.00 96.50 86 LEU A C 1
ATOM 581 O O . LEU A 1 86 ? -6.273 0.752 12.984 1.00 96.50 86 LEU A O 1
ATOM 585 N N . TRP A 1 87 ? -7.208 -1.060 12.022 1.00 96.25 87 TRP A N 1
ATOM 586 C CA . TRP A 1 87 ? -8.457 -0.394 11.669 1.00 96.25 87 TRP A CA 1
ATOM 587 C C . TRP A 1 87 ? -9.209 0.081 12.914 1.00 96.25 87 TRP A C 1
ATOM 589 O O . TRP A 1 87 ? -9.554 1.258 13.007 1.00 96.25 87 TRP A O 1
ATOM 599 N N . GLN A 1 88 ? -9.366 -0.792 13.914 1.00 96.56 88 GLN A N 1
ATOM 600 C CA . GLN A 1 88 ? -10.038 -0.457 15.170 1.00 96.56 88 GLN A CA 1
ATOM 601 C C . GLN A 1 88 ? -9.395 0.754 15.862 1.00 96.56 88 GLN A C 1
ATOM 603 O O . GLN A 1 88 ? -10.085 1.707 16.225 1.00 96.56 88 GLN A O 1
ATOM 608 N N . VAL A 1 89 ? -8.067 0.757 16.003 1.00 97.94 89 VAL A N 1
ATOM 609 C CA . VAL A 1 89 ? -7.344 1.887 16.607 1.00 97.94 89 VAL A CA 1
ATOM 610 C C . VAL A 1 89 ? -7.529 3.161 15.778 1.00 97.94 89 VAL A C 1
ATOM 612 O O . VAL A 1 89 ? -7.727 4.240 16.336 1.00 97.94 89 VAL A O 1
ATOM 615 N N . SER A 1 90 ? -7.522 3.058 14.447 1.00 97.88 90 SER A N 1
ATOM 616 C CA . SER A 1 90 ? -7.734 4.207 13.556 1.00 97.88 90 SER A CA 1
ATOM 617 C C . SER A 1 90 ? -9.123 4.827 13.739 1.00 97.88 90 SER A C 1
ATOM 619 O O . SER A 1 90 ? -9.257 6.050 13.828 1.00 97.88 90 SER A O 1
ATOM 621 N N . GLU A 1 91 ? -10.159 4.001 13.873 1.00 97.44 91 GLU A N 1
ATOM 622 C CA . GLU A 1 91 ? -11.523 4.443 14.174 1.00 97.44 91 GLU A CA 1
ATOM 623 C C . GLU A 1 91 ? -11.646 5.062 15.577 1.00 97.44 91 GLU A C 1
ATOM 625 O O . GLU A 1 91 ? -12.360 6.047 15.791 1.00 97.44 91 GLU A O 1
ATOM 630 N N . GLU A 1 92 ? -10.959 4.504 16.572 1.00 97.44 92 GLU A N 1
ATOM 631 C CA . GLU A 1 92 ? -10.933 5.045 17.933 1.00 97.44 92 GLU A CA 1
ATOM 632 C C . GLU A 1 92 ? -10.237 6.408 18.008 1.00 97.44 92 GLU A C 1
ATOM 634 O O . GLU A 1 92 ? -10.709 7.286 18.739 1.00 97.44 92 GLU A O 1
ATOM 639 N N . LEU A 1 93 ? -9.156 6.600 17.248 1.00 98.38 93 LEU A N 1
ATOM 640 C CA . LEU A 1 93 ? -8.397 7.851 17.193 1.00 98.38 93 LEU A CA 1
ATOM 641 C C . LEU A 1 93 ? -9.134 8.945 16.419 1.00 98.38 93 LEU A C 1
ATOM 643 O O . LEU A 1 93 ? -9.154 10.095 16.853 1.00 98.38 93 LEU A O 1
ATOM 647 N N . THR A 1 94 ? -9.765 8.596 15.298 1.00 97.75 94 THR A N 1
ATOM 648 C CA . THR A 1 94 ? -10.473 9.563 14.440 1.00 97.75 94 THR A CA 1
ATOM 649 C C . THR A 1 94 ? -11.914 9.821 14.872 1.00 97.75 94 THR A C 1
ATOM 651 O O . THR A 1 94 ? -12.512 10.795 14.425 1.00 97.75 94 THR A O 1
ATOM 654 N N . LYS A 1 95 ? -12.483 8.966 15.737 1.00 97.25 95 LYS A N 1
ATOM 655 C CA . LYS A 1 95 ? -13.916 8.948 16.097 1.00 97.25 95 LYS A CA 1
ATOM 656 C C . LYS A 1 95 ? -14.848 8.757 14.892 1.00 97.25 95 LYS A C 1
ATOM 658 O O . LYS A 1 95 ? -16.040 9.033 14.989 1.00 97.25 95 LYS A O 1
ATOM 663 N N . ILE A 1 96 ? -14.317 8.247 13.783 1.00 96.62 96 ILE A N 1
ATOM 664 C CA . ILE A 1 96 ? -15.067 7.867 12.586 1.00 96.62 96 ILE A CA 1
ATOM 665 C C . ILE A 1 96 ? -15.262 6.346 12.615 1.00 96.62 96 ILE A C 1
ATOM 667 O O . ILE A 1 96 ? -14.444 5.616 13.177 1.00 96.62 96 ILE A O 1
ATOM 671 N N . ARG A 1 97 ? -16.379 5.865 12.066 1.00 94.50 97 ARG A N 1
ATOM 672 C CA . ARG A 1 97 ? -16.666 4.436 11.888 1.00 94.50 97 ARG A CA 1
ATOM 673 C C . ARG A 1 97 ? -16.853 4.132 10.414 1.00 94.50 97 ARG A C 1
ATOM 675 O O . ARG A 1 97 ? -17.387 4.966 9.682 1.00 94.50 97 ARG A O 1
ATOM 682 N N . PHE A 1 98 ? -16.434 2.945 9.994 1.00 91.56 98 PHE A N 1
ATOM 683 C CA . PHE A 1 98 ? -16.698 2.459 8.653 1.00 91.56 98 PHE A CA 1
ATOM 684 C C . PHE A 1 98 ? -18.215 2.341 8.443 1.00 91.56 98 PHE A C 1
ATOM 686 O O . PHE A 1 98 ? -18.891 1.671 9.225 1.00 91.56 98 PHE A O 1
ATOM 693 N N . PRO A 1 99 ? -18.781 3.007 7.423 1.00 89.44 99 PRO A N 1
ATOM 694 C CA . PRO A 1 99 ? -20.230 3.138 7.292 1.00 89.44 99 PRO A CA 1
ATOM 695 C C . PRO A 1 99 ? -20.905 1.892 6.708 1.00 89.44 99 PRO A C 1
ATOM 697 O O . PRO A 1 99 ? -22.132 1.827 6.688 1.00 89.44 99 PRO A O 1
ATOM 700 N N . LEU A 1 100 ? -20.139 0.914 6.215 1.00 85.31 100 LEU A N 1
ATOM 701 C CA . LEU A 1 100 ? -20.709 -0.326 5.705 1.00 85.31 100 LEU A CA 1
ATOM 702 C C . LEU A 1 100 ? -20.809 -1.327 6.855 1.00 85.31 100 LEU A C 1
ATOM 704 O O . LEU A 1 100 ? -19.806 -1.846 7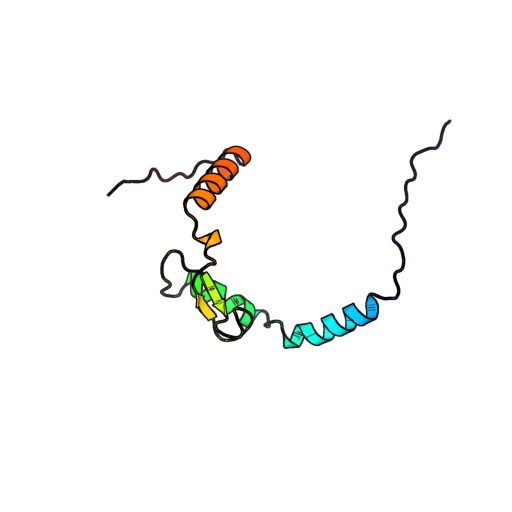.343 1.00 85.31 100 LEU A O 1
ATOM 708 N N . THR A 1 101 ? -22.033 -1.632 7.271 1.00 72.25 101 THR A N 1
ATOM 709 C CA . THR A 1 101 ? -22.289 -2.884 7.980 1.00 72.25 101 THR A CA 1
ATOM 710 C C . THR A 1 101 ? -22.005 -4.017 7.004 1.00 72.25 101 THR A C 1
ATOM 712 O O . THR A 1 101 ? -22.563 -4.042 5.908 1.00 72.25 101 THR A O 1
ATOM 715 N N . SER A 1 102 ? -21.114 -4.934 7.385 1.00 62.03 102 SER A N 1
ATOM 716 C CA . SER A 1 102 ? -20.864 -6.152 6.617 1.00 62.03 102 SER A CA 1
ATOM 717 C C . SER A 1 102 ? -22.194 -6.866 6.372 1.00 62.03 102 SER A C 1
ATOM 719 O O . SER A 1 102 ? -22.837 -7.329 7.316 1.00 62.03 102 SER A O 1
ATOM 721 N N . SER A 1 103 ? -22.633 -6.923 5.115 1.00 49.97 103 SER A N 1
ATOM 722 C CA . SER A 1 103 ? -23.684 -7.851 4.717 1.00 49.97 103 SER A CA 1
ATOM 723 C C . SER A 1 103 ? -23.006 -9.203 4.570 1.00 49.97 103 SER A C 1
ATOM 725 O O . SER A 1 103 ? -22.406 -9.479 3.535 1.00 49.97 103 SER A O 1
ATOM 727 N N . ALA A 1 104 ? -23.044 -10.012 5.627 1.00 45.94 104 ALA A N 1
ATOM 728 C CA . ALA A 1 104 ? -22.618 -11.401 5.547 1.00 45.94 104 ALA A CA 1
ATOM 729 C C . ALA A 1 104 ? -23.449 -12.104 4.458 1.00 45.94 104 ALA A C 1
ATOM 731 O O . ALA A 1 104 ? -24.679 -12.123 4.539 1.00 45.94 104 ALA A O 1
ATOM 732 N N . ALA A 1 105 ? -22.769 -12.617 3.436 1.00 36.53 105 ALA A N 1
ATOM 733 C CA . ALA A 1 105 ? -23.298 -13.540 2.439 1.00 36.53 105 ALA A CA 1
ATOM 734 C C . ALA A 1 105 ? -22.593 -14.885 2.616 1.00 36.53 105 ALA A C 1
ATOM 736 O O . ALA A 1 105 ? -21.376 -14.858 2.919 1.00 36.53 105 ALA A O 1
#

pLDDT: mean 76.49, std 16.96, range [36.53, 98.38]

Sequence (105 aa):
MNPSTARASRSSCRPGKYLLDALAAFATPVLAHGPEGGALPTLLAATGDVPAGSLAGPSRFGGVRGPAAATEPSAGANDPDTAGRLWQVSEELTKIRFPLTSSAA